Protein AF-A0A5S9MLU6-F1 (afdb_monomer_lite)

Structure (mmCIF, N/CA/C/O backbone):
data_AF-A0A5S9MLU6-F1
#
_entry.id   AF-A0A5S9MLU6-F1
#
loop_
_atom_site.group_PDB
_atom_site.id
_atom_site.type_symbol
_atom_site.label_atom_id
_atom_site.label_alt_id
_atom_site.label_comp_id
_atom_site.label_asym_id
_atom_site.label_entity_id
_atom_site.label_seq_id
_atom_site.pdbx_PDB_ins_code
_atom_site.Cartn_x
_atom_site.Cartn_y
_atom_site.Cartn_z
_atom_site.occupancy
_atom_site.B_iso_or_equiv
_atom_site.auth_seq_id
_atom_site.auth_comp_id
_atom_site.auth_asym_id
_atom_site.auth_atom_id
_atom_site.pdbx_PDB_model_num
ATOM 1 N N . MET A 1 1 ? -9.904 -17.432 1.652 1.00 84.69 1 MET A N 1
ATOM 2 C CA . MET A 1 1 ? -9.512 -16.431 0.636 1.00 84.69 1 MET A CA 1
ATOM 3 C C . MET A 1 1 ? -10.750 -16.088 -0.177 1.00 84.69 1 MET A C 1
ATOM 5 O O . MET A 1 1 ? -11.410 -17.011 -0.636 1.00 84.69 1 MET A O 1
ATOM 9 N N . TYR A 1 2 ? -11.118 -14.810 -0.277 1.00 94.12 2 TYR A N 1
ATOM 10 C CA . TYR A 1 2 ? -12.286 -14.358 -1.041 1.00 94.12 2 TYR A CA 1
ATOM 11 C C . TYR A 1 2 ? -11.821 -13.529 -2.238 1.00 94.12 2 TYR A C 1
ATOM 13 O O . TYR A 1 2 ? -10.897 -12.730 -2.102 1.00 94.12 2 TYR A O 1
ATOM 21 N N . HIS A 1 3 ? -12.469 -13.707 -3.389 1.00 93.81 3 HIS A N 1
ATOM 22 C CA . HIS A 1 3 ? -12.177 -12.960 -4.609 1.00 93.81 3 HIS A CA 1
ATOM 23 C C . HIS A 1 3 ? -13.415 -12.199 -5.063 1.00 93.81 3 HIS A C 1
ATOM 25 O O . HIS A 1 3 ? -14.498 -12.765 -5.205 1.00 93.81 3 HIS A O 1
ATOM 31 N N . TYR A 1 4 ? -13.241 -10.908 -5.316 1.00 94.94 4 TYR A N 1
ATOM 32 C CA . TYR A 1 4 ? -14.277 -10.077 -5.907 1.00 94.94 4 TYR A CA 1
ATOM 33 C C . TYR A 1 4 ? -14.501 -10.451 -7.378 1.00 94.94 4 TYR A C 1
ATOM 35 O O . TYR A 1 4 ? -13.540 -10.605 -8.124 1.00 94.94 4 TYR A O 1
ATOM 43 N N . GLN A 1 5 ? -15.769 -10.577 -7.786 1.00 96.25 5 GLN A N 1
ATOM 44 C CA . GLN A 1 5 ? -16.155 -11.081 -9.116 1.00 96.25 5 GLN A CA 1
ATOM 45 C C . GLN A 1 5 ? -16.873 -10.048 -9.998 1.00 96.25 5 GLN A C 1
ATOM 47 O O . GLN A 1 5 ? -17.037 -10.267 -11.192 1.00 96.25 5 GLN A O 1
ATOM 52 N N . LYS A 1 6 ? -17.326 -8.913 -9.446 1.00 95.81 6 LYS A N 1
ATOM 53 C CA . LYS A 1 6 ? -18.153 -7.941 -10.195 1.00 95.81 6 LYS A CA 1
ATOM 54 C C . LYS A 1 6 ? -17.335 -6.993 -11.091 1.00 95.81 6 LYS A C 1
ATOM 56 O O . LYS A 1 6 ? -17.884 -6.029 -11.613 1.00 95.81 6 LYS A O 1
ATOM 61 N N . GLY A 1 7 ? -16.031 -7.218 -11.239 1.00 93.69 7 GLY A N 1
ATOM 62 C CA . GLY A 1 7 ? -15.152 -6.401 -12.074 1.00 93.69 7 GLY A CA 1
ATOM 63 C C . GLY A 1 7 ? -13.676 -6.528 -11.701 1.00 93.69 7 GLY A C 1
ATOM 64 O O . GLY A 1 7 ? -13.312 -7.271 -10.790 1.00 93.69 7 GLY A O 1
ATOM 65 N N . PHE A 1 8 ? -12.829 -5.777 -12.405 1.00 95.38 8 PHE A N 1
ATOM 66 C CA . PHE A 1 8 ? -11.385 -5.752 -12.177 1.00 95.38 8 PHE A CA 1
ATOM 67 C C . PHE A 1 8 ? -11.024 -5.016 -10.878 1.00 95.38 8 PHE A C 1
ATOM 69 O O . PHE A 1 8 ? -11.466 -3.890 -10.648 1.00 95.38 8 PHE A O 1
ATOM 76 N N . MET A 1 9 ? -10.189 -5.637 -10.042 1.00 94.56 9 MET A N 1
ATOM 77 C CA . MET A 1 9 ? -9.686 -5.053 -8.797 1.00 94.56 9 MET A CA 1
ATOM 78 C C . MET A 1 9 ? -8.202 -4.707 -8.950 1.00 94.56 9 MET A C 1
ATOM 80 O O . MET A 1 9 ? -7.354 -5.590 -8.995 1.00 94.56 9 MET A O 1
ATOM 84 N N . HIS A 1 10 ? -7.890 -3.411 -8.994 1.00 95.94 10 HIS A N 1
ATOM 85 C CA . HIS A 1 10 ? -6.517 -2.893 -9.106 1.00 95.94 10 HIS A CA 1
ATOM 86 C C . HIS A 1 10 ? -6.047 -2.163 -7.840 1.00 95.94 10 HIS A C 1
ATOM 88 O O . HIS A 1 10 ? -5.154 -1.314 -7.891 1.00 95.94 10 HIS A O 1
ATOM 94 N N . GLN A 1 11 ? -6.685 -2.444 -6.708 1.00 95.88 11 GLN A N 1
ATOM 95 C CA . GLN A 1 11 ? -6.391 -1.800 -5.435 1.00 95.88 11 GLN A CA 1
ATOM 96 C C . GLN A 1 11 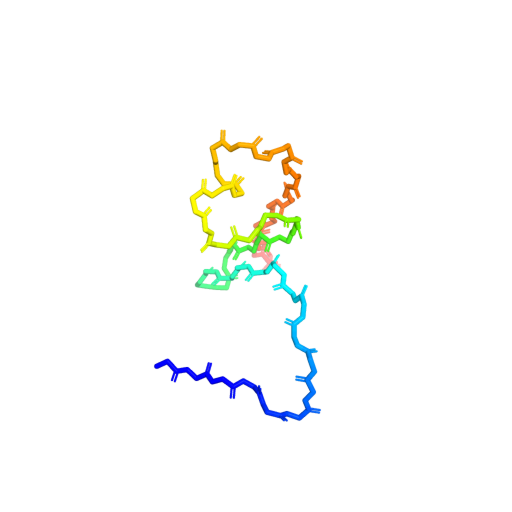? -5.135 -2.409 -4.803 1.00 95.88 11 GLN A C 1
ATOM 98 O O . GLN A 1 11 ? -4.952 -3.622 -4.830 1.00 95.88 11 GLN A O 1
ATOM 103 N N . LYS A 1 12 ? -4.293 -1.557 -4.214 1.00 97.50 12 LYS A N 1
ATOM 104 C CA . LYS A 1 12 ? -3.156 -1.944 -3.368 1.00 97.50 12 LYS A CA 1
ATOM 105 C C . LYS A 1 12 ? -3.354 -1.291 -2.017 1.00 97.50 12 LYS A C 1
ATOM 107 O O . LYS A 1 12 ? -2.835 -0.211 -1.733 1.00 97.50 12 LYS A O 1
ATOM 112 N N . VAL A 1 13 ? -4.242 -1.912 -1.255 1.00 96.94 13 VAL A N 1
ATOM 113 C CA . VAL A 1 13 ? -4.698 -1.415 0.035 1.00 96.94 13 VAL A CA 1
ATOM 114 C C . VAL A 1 13 ? -4.546 -2.530 1.054 1.00 96.94 13 VAL A C 1
ATOM 116 O O . VAL A 1 13 ? -4.927 -3.667 0.784 1.00 96.94 13 VAL A O 1
ATOM 119 N N . MET A 1 14 ? -4.011 -2.194 2.223 1.00 97.00 14 MET A N 1
ATOM 120 C CA . MET A 1 14 ? -4.002 -3.070 3.393 1.00 97.00 14 MET A CA 1
ATOM 121 C C . MET A 1 14 ? -4.630 -2.332 4.568 1.00 97.00 14 MET A C 1
ATOM 123 O O . MET A 1 14 ? -4.336 -1.160 4.780 1.00 97.00 14 MET A O 1
ATOM 127 N N . ILE A 1 15 ? -5.493 -3.010 5.318 1.00 96.12 15 ILE A N 1
ATOM 128 C CA . ILE A 1 15 ? -6.130 -2.487 6.529 1.00 96.12 15 ILE A CA 1
ATOM 129 C C . ILE A 1 15 ? -5.891 -3.520 7.625 1.00 96.12 15 ILE A C 1
ATOM 131 O O . ILE A 1 15 ? -6.132 -4.705 7.400 1.00 96.12 15 ILE A O 1
ATOM 135 N N . ALA A 1 16 ? -5.420 -3.072 8.784 1.00 96.25 16 ALA A N 1
ATOM 136 C CA . ALA A 1 16 ? -5.186 -3.913 9.949 1.00 96.25 16 ALA A CA 1
ATOM 137 C C . ALA A 1 16 ? -5.948 -3.349 11.151 1.00 96.25 16 ALA A C 1
ATOM 139 O O . ALA A 1 16 ? -5.796 -2.174 11.493 1.00 96.25 16 ALA A O 1
ATOM 140 N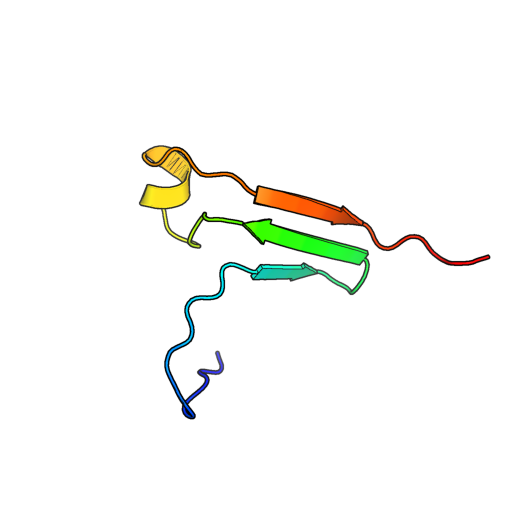 N . ASP A 1 17 ? -6.805 -4.189 11.734 1.00 95.56 17 ASP A N 1
ATOM 141 C CA . ASP A 1 17 ? -7.504 -3.996 13.014 1.00 95.56 17 ASP A CA 1
ATOM 142 C C . ASP A 1 17 ? -8.297 -2.685 13.182 1.00 95.56 17 ASP A C 1
ATOM 144 O O . ASP A 1 17 ? -8.688 -2.315 14.284 1.00 95.56 17 ASP A O 1
ATOM 148 N N . GLY A 1 18 ? -8.570 -1.969 12.087 1.00 91.69 18 GLY A N 1
ATOM 149 C CA . GLY A 1 18 ? -9.199 -0.644 12.122 1.00 91.69 18 GLY A CA 1
ATOM 150 C C . GLY A 1 18 ? -8.285 0.467 12.652 1.00 91.69 18 GLY A C 1
ATOM 151 O O . GLY A 1 18 ? -8.740 1.596 12.818 1.00 91.69 18 GLY A O 1
ATOM 152 N N . GLU A 1 19 ? -7.007 0.172 12.889 1.00 94.12 19 GLU A N 1
ATOM 153 C CA . GLU A 1 19 ? -6.036 1.102 13.470 1.00 94.12 19 GLU A CA 1
ATOM 154 C C . GLU A 1 19 ? -4.994 1.568 12.460 1.00 94.12 19 GLU A C 1
ATOM 156 O O . GLU A 1 19 ? -4.496 2.685 12.576 1.00 94.12 19 GLU A O 1
ATOM 161 N N . LEU A 1 20 ? -4.690 0.751 11.449 1.00 95.12 20 LEU A N 1
ATOM 162 C CA . LEU A 1 20 ? -3.714 1.063 10.414 1.00 95.12 20 LEU A CA 1
ATOM 163 C C . LEU A 1 20 ? -4.300 0.798 9.030 1.00 95.12 20 LEU A C 1
ATOM 165 O O . LEU A 1 20 ? -4.922 -0.235 8.784 1.00 95.12 20 LEU A O 1
ATOM 169 N N . ALA A 1 21 ? -4.031 1.709 8.103 1.00 96.69 21 ALA A N 1
ATOM 170 C CA . ALA A 1 21 ? -4.245 1.486 6.685 1.00 96.69 21 ALA A CA 1
ATOM 171 C C . ALA A 1 21 ? -2.999 1.872 5.884 1.00 96.69 21 ALA A C 1
ATOM 173 O O . ALA A 1 21 ? -2.296 2.822 6.225 1.00 96.69 21 ALA A O 1
ATOM 174 N N . SER A 1 22 ? -2.740 1.131 4.811 1.00 97.12 22 SER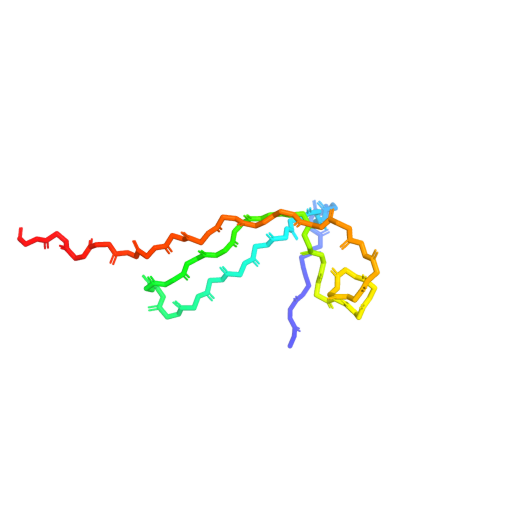 A N 1
ATOM 175 C CA . SER A 1 22 ? -1.738 1.440 3.796 1.00 97.12 22 SER A CA 1
ATOM 176 C C . SER A 1 22 ? -2.422 1.534 2.444 1.00 97.12 22 SER A C 1
ATOM 178 O O . SER A 1 22 ? -3.185 0.638 2.081 1.00 97.12 22 SER A O 1
ATOM 180 N N . VAL A 1 23 ? -2.140 2.597 1.698 1.00 97.69 23 VAL A N 1
ATOM 181 C CA . VAL A 1 23 ? -2.588 2.773 0.313 1.00 97.69 23 VAL A CA 1
ATOM 182 C C . VAL A 1 23 ? -1.384 3.179 -0.518 1.00 97.69 23 VAL A C 1
ATOM 184 O O . VAL A 1 23 ? -0.647 4.090 -0.140 1.00 97.69 23 VAL A O 1
ATOM 187 N N . GLY A 1 24 ? -1.170 2.514 -1.648 1.00 97.12 24 GLY A N 1
ATOM 188 C CA . GLY A 1 24 ? 0.001 2.804 -2.462 1.00 97.12 24 GLY A CA 1
ATOM 189 C C . GLY A 1 24 ? 0.028 2.113 -3.810 1.00 97.12 24 GLY A C 1
ATOM 190 O O . GLY A 1 24 ? -1.002 1.794 -4.403 1.00 97.12 24 GLY A O 1
ATOM 191 N N . THR A 1 25 ? 1.249 1.925 -4.290 1.00 97.94 25 THR A N 1
ATOM 192 C CA . THR A 1 25 ? 1.562 1.348 -5.604 1.00 97.94 25 THR A CA 1
ATOM 193 C C . THR A 1 25 ? 2.038 -0.102 -5.494 1.00 97.94 25 THR A C 1
ATOM 195 O O . THR A 1 25 ? 1.733 -0.896 -6.388 1.00 97.94 25 THR A O 1
ATOM 198 N N . ALA A 1 26 ? 2.628 -0.480 -4.351 1.00 97.69 26 ALA A N 1
ATOM 199 C CA . ALA A 1 26 ? 3.175 -1.812 -4.116 1.00 97.69 26 ALA A CA 1
ATOM 200 C C . ALA A 1 26 ? 2.112 -2.918 -4.157 1.00 97.69 26 ALA A C 1
ATOM 202 O O . ALA A 1 26 ? 1.178 -2.939 -3.349 1.00 97.69 26 ALA A O 1
ATOM 203 N N . ASN A 1 27 ? 2.299 -3.890 -5.050 1.00 97.38 27 ASN A N 1
ATOM 204 C CA . ASN A 1 27 ? 1.585 -5.162 -4.980 1.00 97.38 27 ASN A CA 1
ATOM 205 C C . ASN A 1 27 ? 2.157 -6.024 -3.842 1.00 97.38 27 ASN A C 1
ATOM 207 O O . ASN A 1 27 ? 3.307 -5.858 -3.441 1.00 97.38 27 ASN A O 1
ATOM 211 N N . VAL A 1 28 ? 1.377 -6.990 -3.349 1.00 95.81 28 VAL A N 1
ATOM 212 C CA . VAL A 1 28 ? 1.847 -7.962 -2.345 1.00 95.81 28 VAL A CA 1
ATOM 213 C C . VAL A 1 28 ? 2.609 -9.094 -3.044 1.00 95.81 28 VAL A C 1
ATOM 215 O O . VAL A 1 28 ? 2.161 -10.238 -3.090 1.00 95.81 28 VAL A O 1
ATOM 218 N N . ASP A 1 29 ? 3.741 -8.754 -3.660 1.00 96.75 29 ASP A N 1
ATOM 219 C CA . ASP A 1 29 ? 4.640 -9.698 -4.322 1.00 96.75 29 ASP A CA 1
ATOM 220 C C . ASP A 1 29 ? 6.118 -9.303 -4.136 1.00 96.75 29 ASP A C 1
ATOM 222 O O . ASP A 1 29 ? 6.449 -8.165 -3.799 1.00 96.75 29 ASP A O 1
ATOM 226 N N . MET A 1 30 ? 7.026 -10.261 -4.347 1.00 97.62 30 MET A N 1
ATOM 227 C CA . MET A 1 30 ? 8.463 -10.056 -4.119 1.00 97.62 30 MET A CA 1
ATOM 228 C C . MET A 1 30 ? 9.066 -8.967 -5.017 1.00 97.62 30 MET A C 1
ATOM 230 O O . MET A 1 30 ? 10.013 -8.294 -4.619 1.00 97.62 30 MET A O 1
ATOM 234 N N . ARG A 1 31 ? 8.530 -8.771 -6.228 1.00 97.25 31 ARG A N 1
ATOM 235 C CA . ARG A 1 31 ? 9.069 -7.788 -7.175 1.00 97.25 31 ARG A CA 1
ATOM 236 C C . ARG A 1 31 ? 8.773 -6.377 -6.687 1.00 97.25 31 ARG A C 1
ATOM 238 O O . ARG A 1 31 ? 9.685 -5.558 -6.666 1.00 97.25 31 ARG A O 1
ATOM 245 N N . SER A 1 32 ? 7.541 -6.117 -6.242 1.00 96.88 32 SER A N 1
ATOM 246 C CA . SER A 1 32 ? 7.187 -4.830 -5.633 1.00 96.88 32 SER A CA 1
ATOM 247 C C . SER A 1 32 ? 7.996 -4.555 -4.359 1.00 96.88 32 SER A C 1
ATOM 249 O O . SER A 1 32 ? 8.321 -3.405 -4.096 1.00 96.88 32 SER A O 1
ATOM 251 N N . PHE A 1 33 ? 8.382 -5.582 -3.594 1.00 95.25 33 PHE A N 1
ATOM 252 C CA . PHE A 1 33 ? 9.163 -5.389 -2.363 1.00 95.25 33 PHE A CA 1
ATOM 253 C C . PHE A 1 33 ? 10.678 -5.267 -2.551 1.00 95.25 33 PHE A C 1
ATOM 255 O O . PHE A 1 33 ? 11.337 -4.707 -1.679 1.00 95.25 33 PHE A O 1
ATOM 262 N N . GLN A 1 34 ? 11.245 -5.800 -3.635 1.00 97.06 34 GLN A N 1
ATOM 263 C CA . GLN A 1 34 ? 12.703 -5.842 -3.812 1.00 97.06 34 GLN A CA 1
ATOM 264 C C . GLN A 1 34 ? 13.218 -5.071 -5.023 1.00 97.06 34 GLN A C 1
ATOM 266 O O . GLN A 1 34 ? 14.372 -4.651 -5.017 1.00 97.06 34 GLN A O 1
ATOM 271 N N . LEU A 1 35 ? 12.412 -4.934 -6.075 1.00 96.38 35 LEU A N 1
ATOM 272 C CA . LEU A 1 35 ? 12.889 -4.478 -7.383 1.00 96.38 35 LEU A CA 1
ATOM 273 C C . LEU A 1 35 ? 12.271 -3.150 -7.805 1.00 96.38 35 LEU A C 1
ATOM 275 O O . LEU A 1 35 ? 12.959 -2.317 -8.394 1.00 96.38 35 LEU A O 1
ATOM 279 N N . ASN A 1 36 ? 10.983 -2.952 -7.535 1.00 97.56 36 ASN A N 1
ATOM 280 C CA . ASN A 1 36 ? 10.290 -1.746 -7.964 1.00 97.56 36 ASN A CA 1
ATOM 281 C C . ASN A 1 36 ? 10.490 -0.598 -6.973 1.00 97.56 36 ASN A C 1
ATOM 283 O O . ASN A 1 36 ? 10.518 -0.789 -5.758 1.00 97.56 36 ASN A O 1
ATOM 287 N N . PHE A 1 37 ? 10.527 0.620 -7.508 1.00 96.56 37 PHE A N 1
ATOM 288 C CA . PHE A 1 37 ? 10.353 1.827 -6.710 1.00 96.56 37 PHE A CA 1
ATOM 289 C C . PHE A 1 37 ? 8.863 2.052 -6.473 1.00 96.56 37 PHE A C 1
ATOM 291 O O . PHE A 1 37 ? 8.159 2.574 -7.335 1.00 96.56 37 PHE A O 1
ATOM 298 N N . GLU A 1 38 ? 8.394 1.636 -5.303 1.00 97.75 38 GLU A N 1
ATOM 299 C CA . GLU A 1 38 ? 7.006 1.790 -4.883 1.00 97.75 38 GLU A CA 1
ATOM 300 C C . GLU A 1 38 ? 6.878 2.911 -3.841 1.00 97.75 38 GLU A C 1
ATOM 302 O O . GLU A 1 38 ? 7.784 3.182 -3.050 1.00 97.75 38 G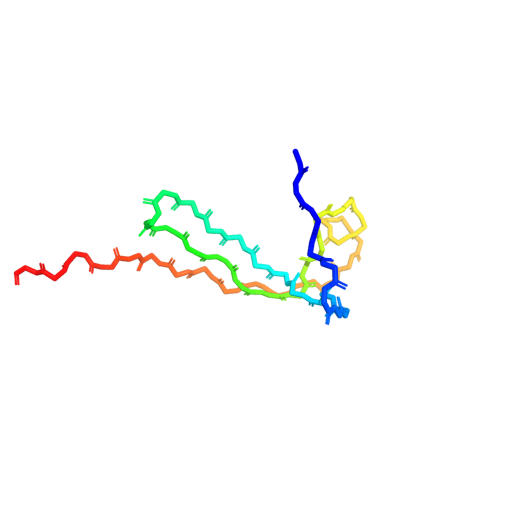LU A O 1
ATOM 307 N N . VAL A 1 39 ? 5.712 3.549 -3.817 1.00 97.50 39 VAL A N 1
ATOM 308 C CA . VAL A 1 39 ? 5.312 4.533 -2.808 1.00 97.50 39 VAL A CA 1
ATOM 309 C C . VAL A 1 39 ? 4.013 4.084 -2.155 1.00 97.50 39 VAL A C 1
ATOM 311 O O . VAL A 1 39 ? 3.018 3.826 -2.844 1.00 97.50 39 VAL A O 1
ATOM 314 N N . ASN A 1 40 ? 4.018 4.057 -0.822 1.00 97.12 40 ASN A N 1
ATOM 315 C CA . ASN A 1 40 ? 2.859 3.770 0.011 1.00 97.12 40 ASN A CA 1
ATOM 316 C C . ASN A 1 40 ? 2.715 4.840 1.096 1.00 97.12 40 ASN A C 1
ATOM 318 O O . ASN A 1 40 ? 3.693 5.248 1.720 1.00 97.12 40 ASN A O 1
ATOM 322 N N . VAL A 1 41 ? 1.478 5.252 1.354 1.00 97.44 41 VAL A N 1
ATOM 323 C CA . VAL A 1 41 ? 1.114 6.100 2.489 1.00 97.44 41 VAL A CA 1
ATOM 324 C C . VAL A 1 41 ? 0.519 5.214 3.571 1.00 97.44 41 VAL A C 1
ATOM 326 O O . VAL A 1 41 ? -0.362 4.403 3.287 1.00 97.44 41 VAL A O 1
ATOM 329 N N . PHE A 1 42 ? 0.984 5.385 4.807 1.00 96.62 42 PHE A N 1
ATOM 330 C CA . PHE A 1 42 ? 0.435 4.719 5.984 1.00 96.62 42 PHE A CA 1
ATOM 331 C C . PHE A 1 42 ? -0.330 5.729 6.837 1.00 96.62 42 PHE A C 1
ATOM 333 O O . PHE A 1 42 ? 0.192 6.794 7.163 1.00 96.62 42 PHE A O 1
ATOM 340 N N . THR A 1 43 ? -1.562 5.394 7.207 1.00 95.56 43 THR A N 1
ATOM 341 C CA . THR A 1 43 ? -2.414 6.220 8.066 1.00 95.56 43 THR A CA 1
ATOM 342 C C . THR A 1 43 ? -2.831 5.428 9.289 1.00 95.56 43 THR A C 1
ATOM 344 O O . THR A 1 43 ? -3.325 4.309 9.149 1.00 95.56 43 THR A O 1
ATOM 347 N N . ALA A 1 44 ? -2.677 6.025 10.468 1.00 94.31 44 ALA A N 1
ATOM 348 C CA . ALA A 1 44 ? -3.190 5.467 11.709 1.00 94.31 44 ALA A CA 1
ATOM 349 C C . ALA A 1 44 ? -4.529 6.118 12.077 1.00 94.31 44 ALA A C 1
ATOM 351 O O . ALA A 1 44 ? -4.696 7.335 11.936 1.00 94.31 44 ALA A O 1
ATOM 352 N N . ALA A 1 45 ? -5.477 5.324 12.563 1.00 87.75 45 ALA A N 1
ATOM 353 C CA . ALA A 1 45 ? -6.724 5.843 13.095 1.00 87.75 45 ALA A CA 1
ATOM 354 C C . ALA A 1 45 ? -6.438 6.623 14.383 1.00 87.75 45 ALA A C 1
ATOM 356 O O . ALA A 1 45 ? -5.882 6.098 15.349 1.00 87.75 45 ALA A O 1
ATOM 357 N N . LYS A 1 46 ? -6.837 7.896 14.416 1.00 78.19 46 LYS A N 1
ATOM 358 C CA . LYS A 1 46 ? -6.835 8.678 15.650 1.00 78.19 46 LYS A CA 1
ATOM 359 C C . LYS A 1 46 ? -8.158 8.416 16.360 1.00 78.19 46 L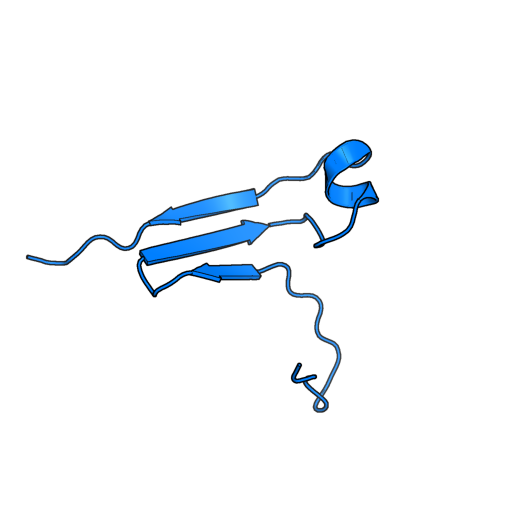YS A C 1
ATOM 361 O O . LYS A 1 46 ? -9.212 8.715 15.801 1.00 78.19 46 LYS A O 1
ATOM 366 N N . LYS A 1 47 ? -8.118 7.869 17.577 1.00 66.06 47 LYS A N 1
ATOM 367 C CA . LYS A 1 47 ? -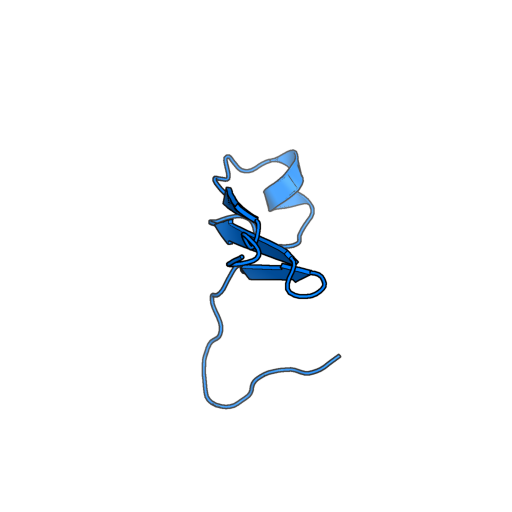9.312 7.816 18.431 1.00 66.06 47 LYS A CA 1
ATOM 368 C C . LYS A 1 47 ? -9.763 9.258 18.681 1.00 66.06 47 LYS A C 1
ATOM 370 O O . LYS A 1 47 ? -8.984 10.068 19.182 1.00 66.06 47 LYS A O 1
ATOM 375 N N . ALA A 1 48 ? -10.973 9.596 18.239 1.00 67.94 48 ALA A N 1
ATOM 376 C CA . ALA A 1 48 ? -11.618 10.836 18.641 1.00 67.94 48 ALA A CA 1
ATOM 377 C C . ALA A 1 48 ? -11.936 10.709 20.137 1.00 67.94 48 ALA A C 1
ATOM 379 O O . ALA A 1 48 ? -12.553 9.720 20.536 1.00 67.94 48 ALA A O 1
ATOM 380 N N . ASN A 1 49 ? -11.422 11.647 20.935 1.00 55.84 49 ASN A N 1
ATOM 381 C CA . ASN A 1 49 ? -11.733 11.754 22.361 1.00 55.84 49 ASN A CA 1
ATOM 382 C C . ASN A 1 49 ? -13.165 12.243 22.561 1.00 55.84 49 ASN A C 1
ATOM 384 O O . ASN A 1 49 ? -13.574 13.136 21.783 1.00 55.84 49 ASN A O 1
#

Secondary structure (DSSP, 8-state):
-----SS-----EEEETTTEEEEES--SSHHHHHTS---EEEEEPPPP-

Foldseek 3Di:
DDDDDPDDDPFDWDDDPVFKIKGWDADPDPCSVPPDDIDIDMDGDDPDD

Organism: Bacillus safensis (NCBI:txid561879)

Radius of gyration: 13.51 Å; chains: 1; bounding box: 31×28×34 Å

Sequence (49 aa):
MYHYQKGFMHQKVMIADGELASVGTANVDMRSFQLNFEVNVFTAAKKAN

InterPro domains:
  IPR001736 Phospholipase D/Transphosphatidylase [PS50035] (5-32)
  IPR001736 Phospholipase D/Transphosphatidylase [SM00155] (5-32)
  IPR025202 Cardiolipin synthase-like, phospholipase D-like domain [PF13091] (4-48)

pLDDT: mean 93.39, std 8.52, range [55.84, 97.94]